Protein AF-A0A258EGA8-F1 (afdb_monomer_lite)

Foldseek 3Di:
DVVVVVVVVVVVVVCCVVPPDPPPLPDPDVPVPDAAAWDKDWPDWPFDDADPVCNVPGDTDTDIFIHYNVRNPVDDDDDDDDDDDDDDPPRDD

Structure (mmCIF, N/CA/C/O backbone):
data_AF-A0A258EGA8-F1
#
_entry.id   AF-A0A258EGA8-F1
#
loop_
_atom_site.group_PDB
_atom_site.id
_atom_site.type_symbol
_atom_site.label_atom_id
_atom_site.label_alt_id
_atom_site.label_comp_id
_atom_site.label_asym_id
_atom_site.label_entity_id
_atom_site.label_seq_id
_atom_site.pdbx_PDB_ins_code
_atom_site.Cartn_x
_atom_site.Cartn_y
_atom_site.Cartn_z
_atom_site.occupancy
_atom_site.B_iso_or_equiv
_atom_site.auth_seq_id
_atom_site.auth_comp_id
_atom_site.auth_asym_id
_atom_site.auth_atom_id
_atom_site.pdbx_PDB_model_num
ATOM 1 N N . MET A 1 1 ? 1.833 44.035 -35.821 1.00 57.97 1 MET A N 1
ATOM 2 C CA . MET A 1 1 ? 1.426 42.625 -36.064 1.00 57.97 1 MET A CA 1
ATOM 3 C C . MET A 1 1 ? 2.374 41.584 -35.466 1.00 57.97 1 MET A C 1
ATOM 5 O O . MET A 1 1 ? 1.874 40.633 -34.886 1.00 57.97 1 MET A O 1
ATOM 9 N N . LYS A 1 2 ? 3.708 41.726 -35.571 1.00 63.75 2 LYS A N 1
ATOM 10 C CA . LYS A 1 2 ? 4.660 40.748 -34.996 1.00 63.75 2 LYS A CA 1
ATOM 11 C C . LYS A 1 2 ? 4.586 40.654 -33.462 1.00 63.75 2 LYS A C 1
ATOM 13 O O . LYS A 1 2 ? 4.436 39.556 -32.950 1.00 63.75 2 LYS A O 1
ATOM 18 N N . MET A 1 3 ? 4.581 41.787 -32.748 1.00 71.81 3 MET A N 1
ATOM 19 C CA . MET A 1 3 ? 4.474 41.783 -31.276 1.00 71.81 3 MET A CA 1
ATOM 20 C C . MET A 1 3 ? 3.182 41.138 -30.765 1.00 71.81 3 MET A C 1
ATOM 22 O O . MET A 1 3 ? 3.240 40.316 -29.865 1.00 71.81 3 MET A O 1
ATOM 26 N N . LEU A 1 4 ? 2.039 41.427 -31.397 1.00 75.94 4 LEU A N 1
ATOM 27 C CA . LEU A 1 4 ? 0.750 40.856 -30.992 1.00 75.94 4 LEU A CA 1
ATOM 28 C C . LEU A 1 4 ? 0.743 39.318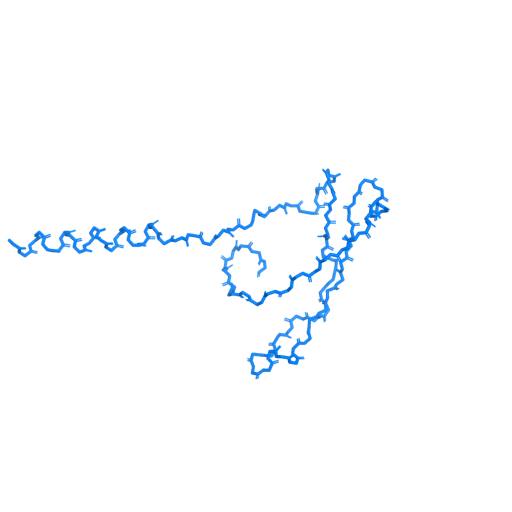 -31.080 1.00 75.94 4 LEU A C 1
ATOM 30 O O . LEU A 1 4 ? 0.200 38.650 -30.209 1.00 75.94 4 LEU A O 1
ATOM 34 N N . ARG A 1 5 ? 1.390 38.754 -32.112 1.00 74.19 5 ARG A N 1
ATOM 35 C CA . ARG A 1 5 ? 1.521 37.299 -32.297 1.00 74.19 5 ARG A CA 1
ATOM 36 C C . ARG A 1 5 ? 2.420 36.663 -31.236 1.00 74.19 5 ARG A C 1
ATOM 38 O O . ARG A 1 5 ? 2.094 35.589 -30.744 1.00 74.19 5 ARG A O 1
ATOM 45 N N . TYR A 1 6 ? 3.508 37.334 -30.857 1.00 82.94 6 TYR A N 1
ATOM 46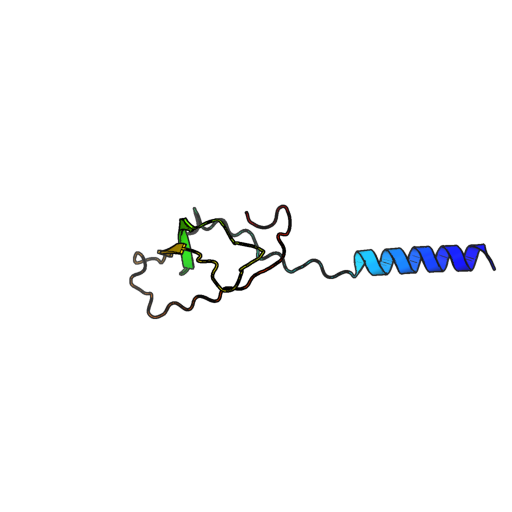 C CA . TYR A 1 6 ? 4.388 36.857 -29.790 1.00 82.94 6 TYR A CA 1
ATOM 47 C C . TYR A 1 6 ? 3.709 36.908 -28.420 1.00 82.94 6 TYR A C 1
ATOM 49 O O . TYR A 1 6 ? 3.769 35.927 -27.687 1.00 82.94 6 TYR A O 1
ATOM 57 N N . SER A 1 7 ? 2.995 37.992 -28.105 1.00 84.19 7 SER A N 1
ATOM 58 C CA . SER A 1 7 ? 2.226 38.103 -26.859 1.00 84.19 7 SER A CA 1
ATOM 59 C C . SER A 1 7 ? 1.144 37.028 -26.758 1.00 84.19 7 SER A C 1
ATOM 61 O O . SER A 1 7 ? 0.976 36.426 -25.701 1.00 84.19 7 SER A O 1
ATOM 63 N N . PHE A 1 8 ? 0.454 36.735 -27.864 1.00 86.75 8 PHE A N 1
ATOM 64 C CA . PHE A 1 8 ? -0.582 35.702 -27.889 1.00 86.75 8 PHE A CA 1
ATOM 65 C C . PHE A 1 8 ? -0.003 34.289 -27.728 1.00 86.75 8 PHE A C 1
ATOM 67 O O . PHE A 1 8 ? -0.548 33.482 -26.982 1.00 86.75 8 PHE A O 1
ATOM 74 N N . GLY A 1 9 ? 1.136 34.001 -28.369 1.00 87.81 9 GLY A N 1
ATOM 75 C CA . GLY A 1 9 ? 1.837 32.724 -28.204 1.00 87.81 9 GLY A CA 1
ATOM 76 C C . GLY A 1 9 ? 2.355 32.505 -26.780 1.00 87.81 9 GLY A C 1
ATOM 77 O O . GLY A 1 9 ? 2.251 31.402 -26.243 1.00 87.81 9 GLY A O 1
ATOM 78 N N . LEU A 1 10 ? 2.860 33.563 -26.142 1.00 90.12 10 LEU A N 1
ATOM 79 C CA . LEU A 1 10 ? 3.358 33.511 -24.767 1.00 90.12 10 LEU A CA 1
ATOM 80 C C . LEU A 1 10 ? 2.210 33.285 -23.770 1.00 90.12 10 LEU A C 1
ATOM 82 O O . LEU A 1 10 ? 2.310 32.419 -22.902 1.00 90.12 10 LEU A O 1
ATOM 86 N N . LEU A 1 11 ? 1.082 33.977 -23.960 1.00 90.06 11 LEU A N 1
ATOM 87 C CA . LEU A 1 11 ? -0.128 33.787 -23.159 1.00 90.06 11 LEU A CA 1
ATOM 88 C C . LEU A 1 11 ? -0.705 32.369 -23.310 1.00 90.06 11 LEU A C 1
ATOM 90 O O . LEU A 1 11 ? -1.028 31.730 -22.312 1.00 90.06 11 LEU A O 1
ATOM 94 N N . ALA A 1 12 ? -0.790 31.853 -24.540 1.00 88.50 12 ALA A N 1
ATOM 95 C CA . ALA A 1 12 ? -1.270 30.497 -24.802 1.00 88.50 12 ALA A CA 1
ATOM 96 C C . ALA A 1 12 ? -0.372 29.434 -24.146 1.00 88.50 12 ALA A C 1
ATOM 98 O O . ALA A 1 12 ? -0.869 28.489 -23.538 1.00 88.50 12 ALA A O 1
ATOM 99 N N . SER A 1 13 ? 0.949 29.622 -24.203 1.00 86.12 13 SER A N 1
ATOM 100 C CA . SER A 1 13 ? 1.915 28.715 -23.570 1.00 86.12 13 SER A CA 1
ATOM 101 C C . SER A 1 13 ? 1.781 28.719 -22.043 1.00 86.12 13 SER A C 1
ATOM 103 O O . SER A 1 13 ? 1.792 27.661 -21.417 1.00 86.12 13 SER A O 1
ATOM 105 N N . ALA A 1 14 ? 1.586 29.895 -21.438 1.00 85.75 14 ALA A N 1
ATOM 106 C CA . ALA A 1 14 ? 1.347 30.025 -20.003 1.00 85.75 14 ALA A CA 1
ATOM 107 C C . ALA A 1 14 ? 0.041 29.337 -19.572 1.00 85.75 14 ALA A C 1
ATOM 109 O O . ALA A 1 14 ? 0.021 28.623 -18.572 1.00 85.75 14 ALA A O 1
ATOM 110 N N . LEU A 1 15 ? -1.032 29.487 -20.354 1.00 84.88 15 LEU A N 1
ATOM 111 C CA . LEU A 1 15 ? -2.313 28.833 -20.083 1.00 84.88 15 LEU A CA 1
ATOM 112 C C . LEU A 1 15 ? -2.213 27.306 -20.157 1.00 84.88 15 LEU A C 1
ATOM 114 O O . LEU A 1 15 ? -2.785 26.635 -19.306 1.00 84.88 15 LEU A O 1
ATOM 118 N N . ILE A 1 16 ? -1.461 26.744 -21.108 1.00 82.88 16 ILE A N 1
ATOM 119 C CA . ILE A 1 16 ? -1.245 25.288 -21.209 1.00 82.88 16 ILE A CA 1
ATOM 120 C C . ILE A 1 16 ? -0.481 24.759 -19.987 1.00 82.88 16 ILE A C 1
ATOM 122 O O . ILE A 1 16 ? -0.834 23.718 -19.438 1.00 82.88 16 ILE A O 1
ATOM 126 N N . LEU A 1 17 ? 0.534 25.486 -19.514 1.00 77.50 17 LEU A N 1
ATOM 127 C CA . LEU A 1 17 ? 1.296 25.091 -18.326 1.00 77.50 17 LEU A CA 1
ATOM 128 C C . LEU A 1 17 ? 0.450 25.164 -17.046 1.00 77.50 17 LEU A C 1
ATOM 130 O O . LEU A 1 17 ? 0.534 24.270 -16.205 1.00 77.50 17 LEU A O 1
ATOM 134 N N . LEU A 1 18 ? -0.389 26.195 -16.912 1.00 76.06 18 LEU A N 1
ATOM 135 C CA . LEU A 1 18 ? -1.243 26.404 -15.738 1.00 76.06 18 LEU A CA 1
ATOM 136 C C . LEU A 1 18 ? -2.493 25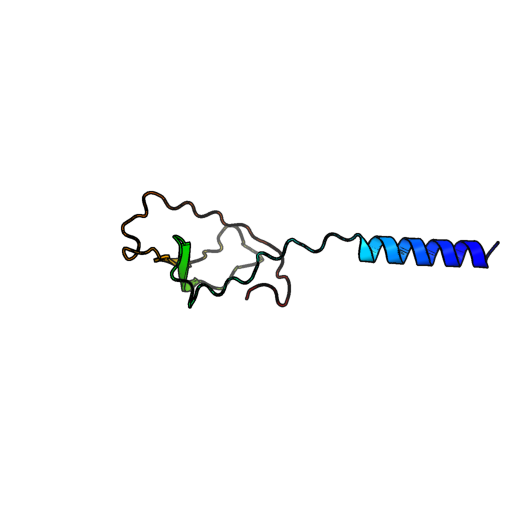.510 -15.726 1.00 76.06 18 LEU A C 1
ATOM 138 O O . LEU A 1 18 ? -2.957 25.145 -14.651 1.00 76.06 18 LEU A O 1
ATOM 142 N N . SER A 1 19 ? -3.025 25.152 -16.898 1.00 73.62 19 SER A N 1
ATOM 143 C CA . SER A 1 19 ? -4.177 24.246 -17.045 1.00 73.62 19 SER A CA 1
ATOM 144 C C . SER A 1 19 ? -3.790 22.775 -17.160 1.00 73.62 19 SER A C 1
ATOM 146 O O . SER A 1 19 ? -4.674 21.918 -17.170 1.00 73.62 19 SER A O 1
ATOM 148 N N . SER A 1 20 ? -2.492 22.457 -17.226 1.00 69.00 20 SER A N 1
ATOM 149 C CA . SER A 1 20 ? -2.048 21.072 -17.117 1.00 69.00 20 SER A CA 1
ATOM 150 C C . SER A 1 20 ? -2.531 20.517 -15.778 1.00 69.00 20 SER A C 1
ATOM 152 O O . SER A 1 20 ? -2.188 21.035 -14.713 1.00 69.00 20 SER A O 1
ATOM 154 N N . CYS A 1 21 ? -3.405 19.509 -15.834 1.00 63.28 21 CYS A N 1
ATOM 155 C CA . CYS A 1 21 ? -3.909 18.848 -14.643 1.00 63.28 21 CYS A CA 1
ATOM 156 C C . CYS A 1 21 ? -2.710 18.406 -13.804 1.00 63.28 21 CYS A C 1
ATOM 158 O O . CYS A 1 21 ? -1.924 17.552 -14.218 1.00 63.28 21 CYS A O 1
ATOM 160 N N . ARG A 1 22 ? -2.559 19.008 -12.623 1.00 58.94 22 ARG A N 1
ATOM 161 C CA . ARG A 1 22 ? -1.742 18.420 -11.571 1.00 58.94 22 ARG A CA 1
ATOM 162 C C . ARG A 1 22 ? -2.427 17.101 -11.248 1.00 58.94 22 ARG A C 1
ATOM 164 O O . ARG A 1 22 ? -3.612 17.104 -10.917 1.00 58.94 22 ARG A O 1
ATOM 171 N N . ASP A 1 23 ? -1.710 16.000 -11.456 1.00 56.78 23 ASP A N 1
ATOM 172 C CA . ASP A 1 23 ? -2.177 14.675 -11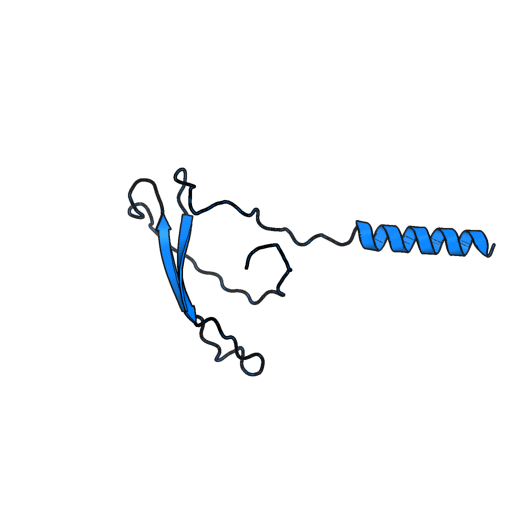.060 1.00 56.78 23 ASP A CA 1
ATOM 173 C C . ASP A 1 23 ? -2.696 14.784 -9.626 1.00 56.78 23 ASP A C 1
ATOM 175 O O . ASP A 1 23 ? -2.063 15.447 -8.798 1.00 56.78 23 ASP A O 1
ATOM 179 N N . PHE A 1 24 ? -3.877 14.227 -9.364 1.00 50.59 24 PHE A N 1
ATOM 180 C CA . PHE A 1 24 ? -4.461 14.240 -8.031 1.00 50.59 24 PHE A CA 1
ATOM 181 C C . PHE A 1 24 ? -3.465 13.558 -7.092 1.00 50.59 24 PHE A C 1
ATOM 183 O O . PHE A 1 24 ? -3.282 12.342 -7.130 1.00 50.59 24 PHE A O 1
ATOM 190 N N . VAL A 1 25 ? -2.754 14.369 -6.312 1.00 54.38 25 VAL A N 1
ATOM 191 C CA . VAL A 1 25 ? -1.878 13.893 -5.255 1.00 54.38 25 VAL A CA 1
ATOM 192 C C . VAL A 1 25 ? -2.816 13.443 -4.154 1.00 54.38 25 VAL A C 1
ATOM 194 O O . VAL A 1 25 ? -3.428 14.275 -3.484 1.00 54.38 25 VAL A O 1
ATOM 197 N N . GLU A 1 26 ? -2.979 12.127 -4.021 1.00 51.53 26 GLU A N 1
ATOM 198 C CA . GLU A 1 26 ? -3.634 11.551 -2.852 1.00 51.53 26 GLU A CA 1
ATOM 199 C C . GLU A 1 26 ? -2.957 12.160 -1.611 1.00 51.53 26 GLU A C 1
ATOM 201 O O . GLU A 1 26 ? -1.723 12.168 -1.536 1.00 51.53 26 GLU A O 1
ATOM 206 N N . PRO A 1 27 ? -3.722 12.782 -0.695 1.00 51.97 27 PRO A N 1
ATOM 207 C CA . PRO A 1 27 ? -3.141 13.466 0.447 1.00 51.97 27 PRO A CA 1
ATOM 208 C C . PRO A 1 27 ? -2.236 12.499 1.209 1.00 51.97 27 PRO A C 1
ATOM 210 O O . PRO A 1 27 ? -2.613 11.353 1.458 1.00 51.97 27 PRO A O 1
ATOM 213 N N . ASN A 1 28 ? -1.040 12.971 1.570 1.00 54.12 28 ASN A N 1
ATOM 214 C CA . ASN A 1 28 ? -0.107 12.237 2.418 1.00 54.12 28 ASN A CA 1
ATOM 215 C C . ASN A 1 28 ? -0.681 12.196 3.841 1.00 54.12 28 ASN A C 1
ATOM 217 O O . ASN A 1 28 ? -0.300 12.986 4.704 1.00 54.12 28 ASN A O 1
ATOM 221 N N . VAL A 1 29 ? -1.693 11.355 4.046 1.00 58.00 29 VAL A N 1
ATOM 222 C CA . VAL A 1 29 ? -2.285 11.117 5.358 1.00 58.00 29 VAL A CA 1
ATOM 223 C C . VAL A 1 29 ? -1.210 10.423 6.197 1.00 58.00 29 VAL A C 1
ATOM 225 O O . VAL A 1 29 ? -0.672 9.404 5.759 1.00 58.00 29 VAL A O 1
ATOM 228 N N . PRO A 1 30 ? -0.852 10.952 7.379 1.00 59.19 30 PRO A N 1
ATOM 229 C CA . PRO A 1 30 ? 0.123 10.321 8.257 1.00 59.19 30 PRO A CA 1
ATOM 230 C C . PRO A 1 30 ? -0.497 9.071 8.902 1.00 59.19 30 PRO A C 1
ATOM 232 O O . PRO A 1 30 ? -0.892 9.075 10.063 1.00 59.19 30 PRO A O 1
ATOM 235 N N . TYR A 1 31 ? -0.578 7.978 8.137 1.00 60.75 31 TYR A N 1
ATOM 236 C CA . TYR A 1 31 ? -1.130 6.683 8.564 1.00 60.75 31 TYR A CA 1
ATOM 237 C C . TYR A 1 31 ? -0.336 6.015 9.705 1.00 60.75 31 TYR A C 1
ATOM 239 O O . TYR A 1 31 ? -0.704 4.937 10.160 1.00 60.75 31 TYR A O 1
ATOM 247 N N . SER A 1 32 ? 0.780 6.602 10.151 1.00 62.72 32 SER A N 1
ATOM 248 C CA . SER A 1 32 ? 1.555 6.106 11.294 1.00 62.72 32 SER A CA 1
ATOM 249 C C . SER A 1 32 ? 0.981 6.528 12.648 1.00 62.72 32 SER A C 1
ATOM 251 O O . SER A 1 32 ? 1.225 5.837 13.628 1.00 62.72 32 SER A O 1
ATOM 253 N N . GLU A 1 33 ? 0.240 7.639 12.710 1.00 64.06 33 GLU A N 1
ATOM 254 C CA . GLU A 1 33 ? -0.304 8.210 13.959 1.00 64.06 33 GLU A CA 1
ATOM 255 C C . GLU A 1 33 ? -1.841 8.314 13.937 1.00 64.06 33 GLU A C 1
ATOM 257 O O . GLU A 1 33 ? -2.460 8.821 14.870 1.00 64.06 33 GLU A O 1
ATOM 262 N N . PHE A 1 34 ? -2.474 7.858 12.852 1.00 64.06 34 PHE A N 1
ATOM 263 C CA . PHE A 1 34 ? -3.912 7.970 12.647 1.00 64.06 34 PHE A CA 1
ATOM 264 C C . PHE A 1 34 ? -4.643 6.767 13.255 1.00 64.06 34 PHE A C 1
ATOM 266 O O . PHE A 1 34 ? -4.560 5.665 12.722 1.00 64.06 34 PHE A O 1
ATOM 273 N N . ASP A 1 35 ? -5.376 6.990 14.346 1.00 60.06 35 ASP A N 1
ATOM 274 C CA . ASP A 1 35 ? -6.092 5.936 15.096 1.00 60.06 35 ASP A CA 1
ATOM 275 C C . ASP A 1 35 ? -7.627 6.066 15.006 1.00 60.06 35 ASP A C 1
ATOM 277 O O . ASP A 1 35 ? -8.385 5.458 15.754 1.00 60.06 35 ASP A O 1
ATOM 281 N N . THR A 1 36 ? -8.115 6.923 14.104 1.00 63.69 36 THR A N 1
ATOM 282 C CA . THR A 1 36 ? -9.533 7.332 14.035 1.00 63.69 36 THR A CA 1
ATOM 283 C C . THR A 1 36 ? -10.260 6.826 12.789 1.00 63.69 36 THR A C 1
ATOM 285 O O . THR A 1 36 ? -11.189 7.465 12.296 1.00 63.69 36 THR A O 1
ATOM 288 N N . GLY A 1 37 ? -9.882 5.657 12.270 1.00 72.50 37 GLY A N 1
ATOM 289 C CA . GLY A 1 37 ? -10.607 5.030 11.166 1.00 72.50 37 GLY A CA 1
ATOM 290 C C . GLY A 1 37 ? -10.098 3.643 10.793 1.00 72.50 37 GLY A C 1
ATOM 291 O O . GLY A 1 37 ? -9.054 3.213 11.269 1.00 72.50 37 GLY A O 1
ATOM 292 N N . ALA A 1 38 ? -10.846 2.968 9.919 1.00 80.25 38 ALA A N 1
ATOM 293 C CA . ALA A 1 38 ? -10.444 1.700 9.324 1.00 80.25 38 ALA A CA 1
ATOM 294 C C . ALA A 1 38 ? -9.582 1.949 8.075 1.00 80.25 38 ALA A C 1
ATOM 296 O O . ALA A 1 38 ? -10.026 2.618 7.138 1.00 80.25 38 ALA A O 1
ATOM 297 N N . TYR A 1 39 ? -8.358 1.426 8.044 1.00 81.38 39 TYR A N 1
ATOM 298 C CA . TYR A 1 39 ? -7.462 1.527 6.888 1.00 81.38 39 TYR A CA 1
ATOM 299 C C . TYR A 1 39 ? -6.503 0.334 6.793 1.00 81.38 39 TYR A C 1
ATOM 301 O O . TYR A 1 39 ? -6.359 -0.456 7.722 1.00 81.38 39 TYR A O 1
ATOM 309 N N . LEU A 1 40 ? -5.835 0.198 5.643 1.00 84.56 40 LEU A N 1
ATOM 310 C CA . LEU A 1 40 ? -4.778 -0.792 5.434 1.00 84.56 40 LEU A CA 1
ATOM 311 C C . LEU A 1 40 ? -3.411 -0.113 5.507 1.00 84.56 40 LEU A C 1
ATOM 313 O O . LEU A 1 40 ? -3.114 0.797 4.731 1.00 84.56 40 LEU A O 1
ATOM 317 N N . ARG A 1 41 ? -2.560 -0.584 6.413 1.00 82.56 41 ARG A N 1
ATOM 318 C CA . ARG A 1 41 ? -1.179 -0.138 6.591 1.00 82.56 41 ARG A CA 1
ATOM 319 C C . ARG A 1 41 ? -0.222 -1.135 5.953 1.00 82.56 41 ARG A C 1
ATOM 321 O O . ARG A 1 41 ? -0.327 -2.336 6.167 1.00 82.56 41 ARG A O 1
ATOM 328 N N . THR A 1 42 ? 0.749 -0.655 5.179 1.00 84.62 42 THR A N 1
ATOM 329 C CA . THR A 1 42 ? 1.829 -1.523 4.680 1.00 84.62 42 THR A CA 1
ATOM 330 C C . THR A 1 42 ? 2.895 -1.679 5.759 1.00 84.62 42 THR A C 1
ATOM 332 O O . THR A 1 42 ? 3.533 -0.694 6.119 1.00 84.62 42 THR A O 1
ATOM 335 N N . ILE A 1 43 ? 3.113 -2.902 6.248 1.00 86.94 43 ILE A N 1
ATOM 336 C CA . ILE A 1 43 ? 4.108 -3.198 7.296 1.00 86.94 43 ILE A CA 1
ATOM 337 C C . ILE A 1 43 ? 5.409 -3.775 6.737 1.00 86.94 43 ILE A C 1
ATOM 339 O O . ILE A 1 43 ? 6.468 -3.622 7.340 1.00 86.94 43 ILE A O 1
ATOM 343 N N . ALA A 1 44 ? 5.362 -4.408 5.562 1.00 85.50 44 ALA A N 1
ATOM 344 C CA . ALA A 1 44 ? 6.563 -4.870 4.881 1.00 85.50 44 ALA A CA 1
ATOM 345 C C . ALA A 1 44 ? 6.399 -4.852 3.362 1.00 85.50 44 ALA A C 1
ATOM 347 O O . ALA A 1 44 ? 5.321 -5.092 2.818 1.00 85.50 44 ALA A O 1
ATOM 348 N N . ARG A 1 45 ? 7.515 -4.618 2.673 1.00 83.31 45 ARG A N 1
ATOM 349 C CA . ARG A 1 45 ? 7.629 -4.734 1.220 1.00 83.31 45 ARG A CA 1
ATOM 350 C C . ARG A 1 45 ? 8.826 -5.614 0.903 1.00 83.31 45 ARG A C 1
ATOM 352 O O . ARG A 1 45 ? 9.964 -5.157 0.942 1.00 83.31 45 ARG A O 1
ATOM 359 N N . THR A 1 46 ? 8.558 -6.886 0.639 1.00 80.56 46 THR A N 1
ATOM 360 C CA . THR A 1 46 ? 9.591 -7.920 0.474 1.00 80.56 46 THR A CA 1
ATOM 361 C C . THR A 1 46 ? 10.022 -8.108 -0.979 1.00 80.56 46 THR A C 1
ATOM 363 O O . THR A 1 46 ? 11.091 -8.657 -1.224 1.00 80.56 46 THR A O 1
ATOM 366 N N . SER A 1 47 ? 9.248 -7.600 -1.943 1.00 75.50 47 SER A N 1
ATOM 367 C CA . SER A 1 47 ? 9.676 -7.472 -3.339 1.00 75.50 47 SER A CA 1
ATOM 368 C C . SER A 1 47 ? 9.519 -6.025 -3.799 1.00 75.50 47 SER A C 1
ATOM 370 O O . SER A 1 47 ? 8.414 -5.477 -3.793 1.00 75.50 47 SER A O 1
ATOM 372 N N . THR A 1 48 ? 10.641 -5.396 -4.148 1.00 70.06 48 THR A N 1
ATOM 373 C CA . THR A 1 48 ? 10.749 -3.972 -4.518 1.00 70.06 48 THR A CA 1
ATOM 374 C C . THR A 1 48 ? 11.197 -3.757 -5.958 1.00 70.06 48 THR A C 1
ATOM 376 O O . THR A 1 48 ? 11.215 -2.621 -6.429 1.00 70.06 48 THR A O 1
ATOM 379 N N . THR A 1 49 ? 11.571 -4.822 -6.660 1.00 68.25 49 THR A N 1
ATOM 380 C CA . THR A 1 49 ? 12.158 -4.761 -7.994 1.00 68.25 49 THR A CA 1
ATOM 381 C C . THR A 1 49 ? 11.150 -5.211 -9.041 1.00 68.25 49 THR A C 1
ATOM 383 O O . THR A 1 49 ? 10.706 -6.355 -9.062 1.00 68.25 49 THR A O 1
ATOM 386 N N . PHE A 1 50 ? 10.813 -4.293 -9.944 1.00 71.62 50 PHE A N 1
ATOM 387 C CA . PHE A 1 50 ? 10.061 -4.595 -11.158 1.00 71.62 50 PHE A CA 1
ATOM 388 C C . PHE A 1 50 ? 11.037 -4.766 -12.321 1.00 71.62 50 PHE A C 1
ATOM 390 O O . PHE A 1 50 ? 11.893 -3.909 -12.553 1.00 71.62 50 PHE A O 1
ATOM 397 N N . ASN A 1 51 ? 10.914 -5.866 -13.061 1.00 72.81 51 ASN A N 1
ATOM 398 C CA . ASN A 1 51 ? 11.650 -6.051 -14.300 1.00 72.81 51 ASN A CA 1
ATOM 399 C C . ASN A 1 51 ? 10.943 -5.268 -15.410 1.00 72.81 51 ASN A C 1
ATOM 401 O O . ASN A 1 51 ? 9.875 -5.659 -15.873 1.00 72.81 51 ASN A O 1
ATOM 405 N N . PHE A 1 52 ? 11.550 -4.170 -15.859 1.00 71.06 52 PHE A N 1
ATOM 406 C CA . PHE A 1 52 ? 10.977 -3.328 -16.911 1.00 71.06 52 PHE A CA 1
ATOM 407 C C . PHE A 1 52 ? 10.779 -4.071 -18.243 1.00 71.06 52 PHE A C 1
ATOM 409 O O . PHE A 1 52 ? 9.853 -3.765 -18.987 1.00 71.06 52 PHE A O 1
ATOM 416 N N . PHE A 1 53 ? 11.623 -5.063 -18.538 1.00 81.94 53 PHE A N 1
ATOM 417 C CA . PHE A 1 53 ? 11.531 -5.861 -19.762 1.00 81.94 53 PHE A CA 1
ATOM 418 C C . PHE A 1 53 ? 10.553 -7.036 -19.640 1.00 81.94 53 PHE A C 1
ATOM 420 O O . PHE A 1 53 ? 10.198 -7.636 -20.649 1.00 81.94 53 PHE A O 1
ATOM 427 N N . ASP A 1 54 ? 10.106 -7.353 -18.422 1.00 79.19 54 ASP A N 1
ATOM 428 C CA . ASP A 1 54 ? 9.156 -8.428 -18.143 1.00 79.19 54 ASP A CA 1
ATOM 429 C C . ASP A 1 54 ? 8.242 -8.049 -16.967 1.00 79.19 54 ASP A C 1
ATOM 431 O O . ASP A 1 54 ? 8.282 -8.595 -15.859 1.00 79.19 54 ASP A O 1
ATOM 435 N N . LEU A 1 55 ? 7.418 -7.030 -17.211 1.00 74.69 55 LEU A N 1
ATOM 436 C CA . LEU A 1 55 ? 6.432 -6.542 -16.246 1.00 74.69 55 LEU A CA 1
ATOM 437 C C . LEU A 1 55 ? 5.376 -7.602 -15.91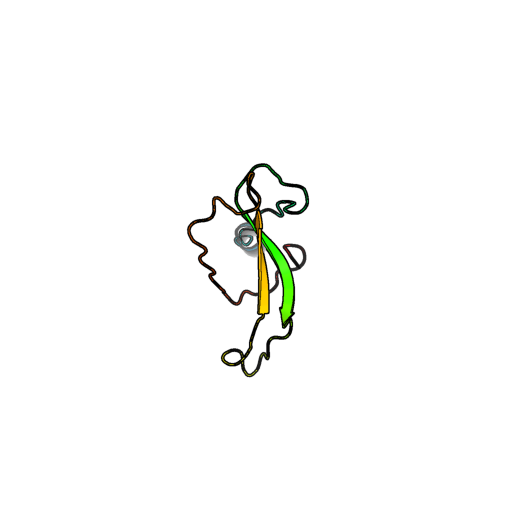8 1.00 74.69 55 LEU A C 1
ATOM 439 O O . LEU A 1 55 ? 4.871 -7.622 -14.800 1.00 74.69 55 LEU A O 1
ATOM 443 N N . ALA A 1 56 ? 5.050 -8.479 -16.870 1.00 74.56 56 ALA A N 1
ATOM 444 C CA . ALA A 1 56 ? 4.030 -9.506 -16.689 1.00 74.56 56 ALA A CA 1
ATOM 445 C C . ALA A 1 56 ? 4.461 -10.576 -15.673 1.00 74.56 56 ALA A C 1
ATOM 447 O O . ALA A 1 56 ? 3.627 -11.044 -14.900 1.00 74.56 56 ALA A O 1
ATOM 448 N N . SER A 1 57 ? 5.748 -10.940 -15.641 1.00 77.12 57 SER A N 1
ATOM 449 C CA . SER A 1 57 ? 6.281 -11.887 -14.652 1.00 77.12 57 SER A CA 1
ATOM 450 C C . SER A 1 57 ? 6.785 -11.224 -13.366 1.00 77.12 57 SER A C 1
ATOM 452 O O . SER A 1 57 ? 7.109 -11.918 -12.396 1.00 77.12 57 SER A O 1
ATOM 454 N N . SER A 1 58 ? 6.845 -9.889 -13.335 1.00 75.94 58 SER A N 1
ATOM 455 C CA . SER A 1 58 ? 7.317 -9.137 -12.175 1.00 75.94 58 SER A CA 1
ATOM 456 C C . SER A 1 58 ? 6.417 -9.374 -10.965 1.00 75.94 58 SER A C 1
ATOM 458 O O . SER A 1 58 ? 5.255 -8.971 -10.928 1.00 75.94 58 SER A O 1
ATOM 460 N N . LYS A 1 59 ? 6.976 -10.021 -9.941 1.00 77.19 59 LYS A N 1
ATOM 461 C CA . LYS A 1 59 ? 6.288 -10.272 -8.674 1.00 77.19 59 LYS A CA 1
ATOM 462 C C . LYS A 1 59 ? 6.495 -9.094 -7.736 1.00 77.19 59 LYS A C 1
ATOM 464 O O . LYS A 1 59 ? 7.629 -8.708 -7.465 1.00 77.19 59 LYS A O 1
ATOM 469 N N . PHE A 1 60 ? 5.416 -8.586 -7.163 1.00 78.19 60 PHE A N 1
ATOM 470 C CA . PHE A 1 60 ? 5.478 -7.703 -6.004 1.00 78.19 60 PHE A CA 1
ATOM 471 C C . PHE A 1 60 ? 4.927 -8.445 -4.788 1.00 78.19 60 PHE A C 1
ATOM 473 O O . PHE A 1 60 ? 4.076 -9.325 -4.913 1.00 78.19 60 PHE A O 1
ATOM 480 N N . ALA A 1 61 ? 5.454 -8.117 -3.616 1.00 84.06 61 ALA A N 1
ATOM 481 C CA . ALA A 1 61 ? 5.080 -8.751 -2.366 1.00 84.06 61 ALA A CA 1
ATOM 482 C C . ALA A 1 61 ? 4.974 -7.668 -1.295 1.00 84.06 61 ALA A C 1
ATOM 484 O O . ALA A 1 61 ? 5.937 -6.942 -1.023 1.00 84.06 61 ALA A O 1
ATOM 485 N N . LEU A 1 62 ? 3.769 -7.549 -0.745 1.00 84.94 62 LEU A N 1
ATOM 486 C CA . LEU A 1 62 ? 3.391 -6.584 0.274 1.00 84.94 62 LEU A CA 1
ATOM 487 C C . LEU A 1 62 ? 2.785 -7.349 1.444 1.00 84.94 62 LEU A C 1
ATOM 489 O O . LEU A 1 62 ? 1.948 -8.227 1.239 1.00 84.94 62 LEU A O 1
ATOM 493 N N . THR A 1 63 ? 3.186 -6.980 2.652 1.00 88.88 63 THR A N 1
ATOM 494 C CA . THR A 1 63 ? 2.499 -7.384 3.872 1.00 88.88 63 THR A CA 1
AT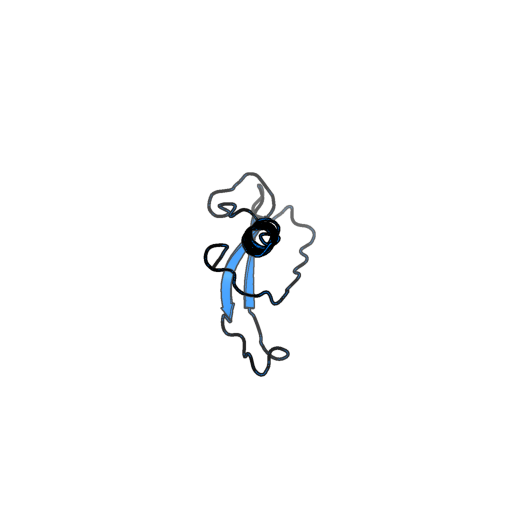OM 495 C C . THR A 1 63 ? 1.701 -6.187 4.351 1.00 88.88 63 THR A C 1
ATOM 497 O O . THR A 1 63 ? 2.269 -5.122 4.616 1.00 88.88 63 THR A O 1
ATOM 500 N N . LEU A 1 64 ? 0.387 -6.365 4.415 1.00 87.31 64 LEU A N 1
ATOM 501 C CA . LEU A 1 64 ? -0.559 -5.354 4.860 1.00 87.31 64 LEU A CA 1
ATOM 502 C C . LEU A 1 64 ? -1.128 -5.763 6.218 1.00 87.31 64 LEU A C 1
ATOM 504 O O . LEU A 1 64 ? -1.339 -6.945 6.479 1.00 87.31 64 LEU A O 1
ATOM 508 N N . GLU A 1 65 ? -1.386 -4.772 7.050 1.00 87.56 65 GLU A N 1
ATOM 509 C CA . GLU A 1 65 ? -2.075 -4.872 8.326 1.00 87.56 65 GLU A CA 1
ATOM 510 C C . GLU A 1 65 ? -3.349 -4.042 8.226 1.00 87.56 65 GLU A C 1
ATOM 512 O O . GLU A 1 65 ? -3.319 -2.926 7.704 1.00 87.56 65 GLU A O 1
ATOM 517 N N . ALA A 1 66 ? -4.464 -4.580 8.704 1.00 89.00 66 ALA A N 1
ATOM 518 C CA . ALA A 1 66 ? -5.670 -3.790 8.830 1.00 89.00 66 ALA A CA 1
ATOM 519 C C . ALA A 1 66 ? -5.703 -3.119 10.200 1.00 89.00 66 ALA A C 1
ATOM 521 O O . ALA A 1 66 ? -5.518 -3.783 11.216 1.00 89.00 66 ALA A O 1
ATOM 522 N N . VAL A 1 67 ? -5.914 -1.808 10.203 1.00 84.88 67 VAL A N 1
ATOM 523 C CA . VAL A 1 67 ? -5.956 -0.988 11.409 1.00 84.88 67 VAL A CA 1
ATOM 524 C C . VAL A 1 67 ? -7.370 -0.458 11.567 1.00 84.88 67 VAL A C 1
ATOM 526 O O . VAL A 1 67 ? -7.897 0.162 10.645 1.00 84.88 67 VAL A O 1
ATOM 529 N N . ASP A 1 68 ? -7.973 -0.726 12.719 1.00 84.06 68 ASP A N 1
ATOM 530 C CA . ASP A 1 68 ? -9.239 -0.169 13.187 1.00 84.06 68 ASP A CA 1
ATOM 531 C C . ASP A 1 68 ? -9.206 -0.081 14.730 1.00 84.06 68 ASP A C 1
ATOM 533 O O . ASP A 1 68 ? -8.206 -0.434 15.355 1.00 84.06 68 ASP A O 1
ATOM 537 N N . ILE A 1 69 ? -10.299 0.371 15.351 1.00 83.44 69 ILE A N 1
ATOM 538 C CA . ILE A 1 69 ? -10.413 0.502 16.816 1.00 83.44 69 ILE A CA 1
ATOM 539 C C . ILE A 1 69 ? -10.383 -0.841 17.578 1.00 83.44 69 ILE A C 1
ATOM 541 O O . ILE A 1 69 ? -10.227 -0.857 18.796 1.00 83.44 69 ILE A O 1
ATOM 545 N N . GLU A 1 70 ? -10.540 -1.968 16.883 1.00 87.38 70 GLU A N 1
ATOM 546 C CA . GLU A 1 70 ? -10.526 -3.329 17.428 1.00 87.38 70 GLU A CA 1
ATOM 547 C C . GLU A 1 70 ? -9.339 -4.169 16.911 1.00 87.38 70 GLU A C 1
ATOM 549 O O . GLU A 1 70 ? -9.395 -5.402 16.944 1.00 87.38 70 GLU A O 1
ATOM 554 N N . ASP A 1 71 ? -8.258 -3.529 16.452 1.00 85.06 71 ASP A N 1
ATOM 555 C CA . ASP A 1 71 ? -7.056 -4.172 15.898 1.00 85.06 71 ASP A CA 1
ATOM 556 C C . ASP A 1 71 ? -7.314 -5.005 14.623 1.00 85.06 71 ASP A C 1
ATOM 558 O O . ASP A 1 71 ? -6.834 -6.130 14.463 1.00 85.06 71 ASP A O 1
ATOM 562 N N . GLY A 1 72 ? -8.116 -4.466 13.707 1.00 83.75 72 GLY A N 1
ATOM 563 C CA . GLY A 1 72 ? -8.457 -5.070 12.417 1.00 83.75 72 GLY A CA 1
ATOM 564 C C . GLY A 1 72 ? -9.583 -6.104 12.483 1.00 83.75 72 GLY A C 1
ATOM 565 O O . GLY A 1 72 ? -9.892 -6.737 11.471 1.00 83.75 72 GLY A O 1
ATOM 566 N N . LYS A 1 73 ? -10.207 -6.304 13.652 1.00 86.69 73 LYS A N 1
ATOM 567 C CA . LYS A 1 73 ? -11.262 -7.315 13.846 1.00 86.69 73 LYS A CA 1
ATOM 568 C C . LYS A 1 73 ? -12.589 -6.952 13.191 1.00 86.69 73 LYS A C 1
ATOM 570 O O . LYS A 1 73 ? -13.400 -7.850 12.977 1.00 86.69 73 LYS A O 1
ATOM 575 N N . THR A 1 74 ? -12.811 -5.684 12.847 1.00 86.88 74 THR A N 1
ATOM 576 C CA . THR A 1 74 ? -14.042 -5.250 12.167 1.00 86.88 74 THR A CA 1
ATOM 577 C C . THR A 1 74 ? -13.968 -5.411 10.646 1.00 86.88 74 THR A C 1
ATOM 579 O O . THR A 1 74 ? -14.939 -5.143 9.939 1.00 86.88 74 THR A O 1
ATOM 582 N N . VAL A 1 75 ? -12.829 -5.862 10.111 1.00 85.94 75 VAL A N 1
ATOM 583 C CA . VAL A 1 75 ? -12.625 -5.986 8.668 1.00 85.94 75 VAL A CA 1
ATOM 584 C C . VAL A 1 75 ? -13.299 -7.228 8.107 1.00 85.94 75 VAL A C 1
ATOM 586 O O . VAL A 1 75 ? -12.899 -8.358 8.373 1.00 85.94 75 VAL A O 1
ATOM 589 N N . GLU A 1 76 ? -14.279 -7.003 7.238 1.00 87.75 76 GLU A N 1
ATOM 590 C CA . GLU A 1 76 ? -15.001 -8.080 6.559 1.00 87.75 76 GLU A CA 1
ATOM 591 C C . GLU A 1 76 ? -14.390 -8.447 5.203 1.00 87.75 76 GLU A C 1
ATOM 593 O O . GLU A 1 76 ? -14.401 -9.607 4.794 1.00 87.75 76 GLU A O 1
ATOM 598 N N . THR A 1 77 ? -13.892 -7.466 4.446 1.00 89.12 77 THR A N 1
ATOM 599 C CA . THR A 1 77 ? -13.394 -7.686 3.082 1.00 89.12 77 THR A CA 1
ATOM 600 C C . THR A 1 77 ? -12.270 -6.720 2.742 1.00 89.12 77 THR A C 1
ATOM 602 O O . THR A 1 77 ? -12.332 -5.531 3.047 1.00 89.12 77 THR A O 1
ATOM 605 N N . VAL A 1 78 ? -11.254 -7.242 2.054 1.00 84.69 78 VAL A N 1
ATOM 606 C CA . VAL A 1 78 ? -10.127 -6.473 1.527 1.00 84.69 78 VAL A CA 1
ATOM 607 C C . VAL A 1 78 ? -10.055 -6.667 0.017 1.00 84.69 78 VAL A C 1
ATOM 609 O O . VAL A 1 78 ? -9.940 -7.791 -0.467 1.00 84.69 78 VAL A O 1
ATOM 612 N N . GLU A 1 79 ? -10.077 -5.564 -0.729 1.00 87.12 79 GLU A N 1
ATOM 613 C CA . GLU A 1 79 ? -9.845 -5.556 -2.173 1.00 87.12 79 GLU A CA 1
ATOM 614 C C . GLU A 1 79 ? -8.549 -4.799 -2.483 1.00 87.12 79 GLU A C 1
ATOM 616 O O . GLU A 1 79 ? -8.403 -3.625 -2.145 1.00 87.12 79 GLU A O 1
ATOM 621 N N . ILE A 1 80 ? -7.601 -5.465 -3.147 1.00 80.44 80 ILE A N 1
ATOM 622 C CA . ILE A 1 80 ? -6.321 -4.864 -3.536 1.00 80.44 80 ILE A CA 1
ATOM 623 C C . ILE A 1 80 ? -6.308 -4.667 -5.048 1.00 80.44 80 ILE A C 1
ATOM 625 O O . ILE A 1 80 ? -6.295 -5.626 -5.821 1.00 80.44 80 ILE A O 1
ATOM 629 N N . ARG A 1 81 ? -6.254 -3.403 -5.473 1.00 80.06 81 ARG A N 1
ATOM 630 C CA . ARG A 1 81 ? -6.118 -3.014 -6.879 1.00 80.06 81 ARG A CA 1
ATOM 631 C C . ARG A 1 81 ? -4.715 -2.500 -7.143 1.00 80.06 81 ARG A C 1
ATOM 633 O O . ARG A 1 81 ? -4.312 -1.471 -6.609 1.00 80.06 81 ARG A O 1
ATOM 640 N N . VAL A 1 82 ? -3.984 -3.187 -8.014 1.00 75.19 82 VAL A N 1
ATOM 641 C CA . VAL A 1 82 ? -2.612 -2.808 -8.364 1.00 75.19 82 VAL A CA 1
ATOM 642 C C . VAL A 1 82 ? -2.571 -2.197 -9.751 1.00 75.19 82 VAL A C 1
ATOM 644 O O . VAL A 1 82 ? -3.109 -2.745 -10.712 1.00 75.19 82 VAL A O 1
ATOM 647 N N . ARG A 1 83 ? -1.920 -1.036 -9.853 1.00 74.88 83 ARG A N 1
ATOM 648 C CA . ARG A 1 83 ? -1.717 -0.324 -11.112 1.00 74.88 83 ARG A CA 1
ATOM 649 C C . ARG A 1 83 ? -0.287 0.181 -11.189 1.00 74.88 83 ARG A C 1
ATOM 651 O O . ARG A 1 83 ? 0.175 0.878 -10.293 1.00 74.88 83 ARG A O 1
ATOM 658 N N . HIS A 1 84 ? 0.372 -0.092 -12.306 1.00 72.69 84 HIS A N 1
ATOM 659 C CA . HIS A 1 84 ? 1.622 0.572 -12.642 1.00 72.69 84 HIS A CA 1
ATOM 660 C C . HIS A 1 84 ? 1.338 2.040 -13.001 1.00 72.69 84 HIS A C 1
ATOM 662 O O . HIS A 1 84 ? 0.548 2.328 -13.907 1.00 72.69 84 HIS A O 1
ATOM 668 N N . ARG A 1 85 ? 1.950 2.974 -12.267 1.00 69.69 85 ARG A N 1
ATOM 669 C CA . ARG A 1 85 ? 1.880 4.421 -12.517 1.00 69.69 85 ARG A CA 1
ATOM 670 C C . ARG A 1 85 ? 3.298 4.971 -12.672 1.00 69.69 85 ARG A C 1
ATOM 672 O O . ARG A 1 85 ? 4.252 4.393 -12.161 1.00 69.69 85 ARG A O 1
ATOM 679 N N . ARG A 1 86 ? 3.438 6.097 -13.375 1.00 68.94 86 ARG A N 1
ATOM 680 C CA . ARG A 1 86 ? 4.706 6.835 -13.426 1.00 68.94 86 ARG A CA 1
ATOM 681 C C . ARG A 1 86 ? 5.015 7.379 -12.028 1.00 68.94 86 ARG A C 1
ATOM 683 O O . ARG A 1 86 ? 4.128 7.967 -11.417 1.00 68.94 86 ARG A O 1
ATOM 690 N N . LEU A 1 87 ? 6.256 7.234 -11.562 1.00 65.06 87 LEU A N 1
ATOM 691 C CA . LEU A 1 87 ? 6.701 7.862 -10.318 1.00 65.06 87 LEU A CA 1
ATOM 692 C C . LEU A 1 87 ? 6.585 9.391 -10.435 1.00 65.06 87 LEU A C 1
ATOM 694 O O . LEU A 1 87 ? 7.101 9.981 -11.389 1.00 65.06 87 LEU A O 1
ATOM 698 N N . ILE A 1 88 ? 5.913 10.023 -9.472 1.00 63.41 88 ILE A N 1
ATOM 699 C CA . ILE A 1 88 ? 5.875 11.481 -9.329 1.00 63.41 88 ILE A CA 1
ATOM 700 C C . ILE A 1 88 ? 6.786 11.836 -8.150 1.00 63.41 88 ILE A C 1
ATOM 702 O O . ILE A 1 88 ? 6.452 11.492 -7.015 1.00 63.41 88 ILE A O 1
ATOM 706 N N . PRO A 1 89 ? 7.929 12.503 -8.389 1.00 65.12 89 PRO A N 1
ATOM 707 C CA . PRO A 1 89 ? 8.838 12.880 -7.312 1.00 65.12 89 PRO A CA 1
ATOM 708 C C . PRO A 1 89 ? 8.116 13.680 -6.214 1.00 65.12 89 PRO A C 1
ATOM 710 O O . PRO A 1 89 ? 7.463 14.679 -6.513 1.00 65.12 89 PRO A O 1
ATOM 713 N N . GLY A 1 90 ? 8.247 13.253 -4.951 1.00 62.47 90 GLY A N 1
ATOM 714 C CA . GLY A 1 90 ? 7.760 13.991 -3.775 1.00 62.47 90 GLY A CA 1
ATOM 715 C C . GLY A 1 90 ? 6.306 13.740 -3.348 1.00 62.47 90 GLY A C 1
ATOM 716 O O . GLY A 1 90 ? 5.817 14.468 -2.490 1.00 62.47 90 GLY A O 1
ATOM 717 N N . VAL A 1 91 ? 5.615 12.746 -3.919 1.00 56.19 91 VAL A N 1
ATOM 718 C CA . VAL A 1 91 ? 4.181 12.477 -3.652 1.00 56.19 91 VAL A CA 1
ATOM 719 C C . VAL A 1 91 ? 3.927 11.187 -2.849 1.00 56.19 91 VAL A C 1
ATOM 721 O O . VAL A 1 91 ? 2.846 11.004 -2.302 1.00 56.19 91 VAL A O 1
ATOM 724 N N . GLY A 1 92 ? 4.922 10.315 -2.700 1.00 53.81 92 GLY A N 1
ATOM 725 C CA . GLY A 1 92 ? 4.806 9.076 -1.924 1.00 53.81 92 GLY A CA 1
ATOM 726 C C . GLY A 1 92 ? 5.733 8.006 -2.488 1.00 53.81 92 GLY A C 1
ATOM 727 O O . GLY A 1 92 ? 5.532 7.593 -3.627 1.00 53.81 92 GLY A O 1
ATOM 728 N N . LEU A 1 93 ? 6.735 7.638 -1.673 1.00 48.50 93 LEU A N 1
ATOM 729 C CA . LEU A 1 93 ? 7.999 6.950 -2.010 1.00 48.50 93 LEU A CA 1
ATOM 730 C C . LEU A 1 93 ? 8.602 7.328 -3.368 1.00 48.50 93 LEU A C 1
ATOM 732 O O . LEU A 1 93 ? 8.294 6.651 -4.368 1.00 48.50 93 LEU A O 1
#

Radius of gyration: 21.69 Å; chains: 1; bounding box: 27×54×54 Å

Secondary structure (DSSP, 8-state):
-HHHHHHHHHHHHHHHHHHS----------TTT--SS-EEEEEEEEE----TT-TTT---EEEEEEESTTTTTT--------------TTS--

Sequence (93 aa):
MKMLRYSFGLLASALILLSSCRDFVEPNVPYSEFDTGAYLRTIARTSTTFNFFDLASSKFALTLEAVDIEDGKTVETVEIRVRHRRLIPGVGL

pLDDT: mean 74.94, std 11.43, range [48.5, 90.12]